Protein AF-A0A2V5PCA0-F1 (afdb_monomer)

Mean predicted aligned error: 14.15 Å

Foldseek 3Di:
DDDVLDDDDDDDDDPPDDQVVVLVVVVVVLVVCPVVDDPPRDRDDRDRDDPVPDDPDDDDFDDPDDLQVSLVCCVPPVQVVLVPDPPPPDDDDPPHDHDDDDQDDDPVVCVVQVHDPVLQVVLVVVLQDWDFPDWDDDPPDIDGDTDPSDPPDSVSQQQRFSDAGPNRTDGSD

Sequence (173 aa):
MTTEGVSQITVQFLLERNRDIAAQDVRDKVNTILARLPPGTDPPIIDKFDLDAIPVISISVSAPRDLKEITYVTDKFIKQNLETVQDVGSISMLGARTRAVQVSVDIGKLRAYNLTIDDVRKALGRQNLEVPGGRLNQRPRELVVRTLGRMQTVKSFNDLIVANFAGQPVYLK

Solvent-accessible surface area (backbone atoms only — not comparable to full-atom values): 11536 Å² total; per-residue (Å²): 97,76,51,96,98,45,82,53,85,88,87,88,77,64,86,89,55,58,66,68,61,54,52,47,56,49,51,55,56,51,61,75,46,55,86,75,50,65,90,91,62,75,84,82,83,90,76,82,89,54,88,81,70,60,80,89,74,88,84,86,88,85,69,105,62,58,61,49,57,54,30,49,49,41,53,68,59,49,48,52,54,52,62,70,40,87,92,53,85,81,86,87,83,82,92,66,41,78,92,77,87,85,85,84,81,61,67,69,59,30,55,77,62,77,47,54,74,65,46,46,53,50,30,55,55,62,54,60,44,71,54,81,63,52,74,48,82,46,93,98,46,80,44,78,43,67,54,88,23,73,74,86,47,75,69,54,51,39,72,35,62,46,47,72,50,97,89,41,78,38,52,62,105

Structure (mmCIF, N/CA/C/O backbone):
data_AF-A0A2V5PCA0-F1
#
_entry.id   AF-A0A2V5PCA0-F1
#
loop_
_atom_site.group_PDB
_atom_site.id
_atom_site.type_symbol
_atom_site.label_atom_id
_atom_site.label_alt_id
_atom_site.label_comp_id
_atom_site.label_asym_id
_atom_site.label_entity_id
_atom_site.label_seq_id
_atom_site.pdbx_PDB_ins_code
_atom_site.Cartn_x
_atom_site.Cartn_y
_atom_site.Cartn_z
_atom_sit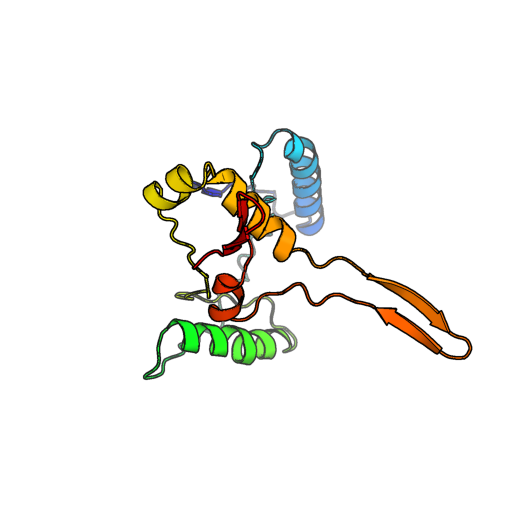e.occupancy
_atom_site.B_iso_or_equiv
_atom_site.auth_seq_id
_atom_site.auth_comp_id
_atom_site.auth_asym_id
_atom_site.auth_atom_id
_atom_site.pdbx_PDB_model_num
ATOM 1 N N . MET A 1 1 ? -8.818 5.271 -19.630 1.00 46.88 1 MET A N 1
ATOM 2 C CA . MET A 1 1 ? -10.040 4.581 -19.155 1.00 46.88 1 MET A CA 1
ATOM 3 C C . MET A 1 1 ? -10.260 5.038 -17.727 1.00 46.88 1 MET A C 1
ATOM 5 O O . MET A 1 1 ? -9.295 5.049 -16.973 1.00 46.88 1 MET A O 1
ATOM 9 N N . THR A 1 2 ? -11.461 5.492 -17.384 1.00 49.09 2 THR A N 1
ATOM 10 C CA . THR A 1 2 ? -11.765 5.917 -16.013 1.00 49.09 2 THR A CA 1
ATOM 11 C C . THR A 1 2 ? -12.745 4.915 -15.441 1.00 49.09 2 THR A C 1
ATOM 13 O O . THR A 1 2 ? -13.831 4.735 -15.987 1.00 49.09 2 THR A O 1
ATOM 16 N N . THR A 1 3 ? -12.331 4.249 -14.375 1.00 58.75 3 THR A N 1
ATOM 17 C CA . THR A 1 3 ? -13.173 3.359 -13.573 1.00 58.75 3 THR A CA 1
ATOM 18 C C . THR A 1 3 ? -13.329 4.027 -12.207 1.00 58.75 3 THR A C 1
ATOM 20 O O . THR A 1 3 ? -12.508 4.863 -11.837 1.00 58.75 3 THR A O 1
ATOM 23 N N . GLU A 1 4 ? -14.392 3.743 -11.462 1.00 60.91 4 GLU A N 1
ATOM 24 C CA . GLU A 1 4 ? -14.635 4.379 -10.161 1.00 60.91 4 GLU A CA 1
ATOM 25 C C . GLU A 1 4 ? -13.386 4.303 -9.251 1.00 60.91 4 GLU A C 1
ATOM 27 O O . GLU A 1 4 ? -12.842 3.226 -9.015 1.00 60.91 4 GLU A O 1
ATOM 32 N N . GLY A 1 5 ? -12.872 5.462 -8.818 1.00 68.81 5 GLY A N 1
ATOM 33 C CA . GLY A 1 5 ? -11.655 5.573 -7.998 1.00 68.81 5 GLY A CA 1
ATOM 34 C C . GLY A 1 5 ? -10.308 5.458 -8.733 1.00 68.81 5 GLY A C 1
ATOM 35 O O . GLY A 1 5 ? -9.275 5.650 -8.098 1.00 68.81 5 GLY A O 1
ATOM 36 N N . VAL A 1 6 ? -10.281 5.193 -10.048 1.00 76.06 6 VAL A N 1
ATOM 37 C CA . VAL A 1 6 ? -9.042 5.025 -10.834 1.00 76.06 6 VAL A CA 1
ATOM 38 C C . VAL A 1 6 ? -9.112 5.783 -12.165 1.00 76.06 6 VAL A C 1
ATOM 40 O O . VAL A 1 6 ? -9.985 5.543 -12.999 1.00 76.06 6 VAL A O 1
ATOM 43 N N . SER A 1 7 ? -8.140 6.667 -12.405 1.00 82.00 7 SER A N 1
ATOM 44 C CA . SER A 1 7 ? -7.973 7.377 -13.679 1.00 82.00 7 SER A CA 1
ATOM 45 C C . SER A 1 7 ? -6.676 6.957 -14.362 1.00 82.00 7 SER A C 1
ATOM 47 O O . SER A 1 7 ? -5.604 7.048 -13.767 1.00 82.00 7 SER A O 1
ATOM 49 N N . GLN A 1 8 ? -6.770 6.515 -15.618 1.00 83.00 8 GLN A N 1
ATOM 50 C CA . GLN A 1 8 ? -5.614 6.166 -16.442 1.00 83.00 8 GLN A CA 1
ATOM 51 C C . GLN A 1 8 ? -5.509 7.105 -17.646 1.00 83.00 8 GLN A C 1
ATOM 53 O O . GLN A 1 8 ? -6.433 7.176 -18.466 1.00 83.00 8 GLN A O 1
ATOM 58 N N . ILE A 1 9 ? -4.360 7.777 -17.762 1.00 86.31 9 ILE A N 1
ATOM 59 C CA . ILE A 1 9 ? -4.020 8.709 -18.842 1.00 86.31 9 ILE A CA 1
ATOM 60 C C . ILE A 1 9 ? -2.821 8.149 -19.608 1.00 86.31 9 ILE A C 1
ATOM 62 O O . ILE A 1 9 ? -1.806 7.804 -19.009 1.00 86.31 9 ILE A O 1
ATOM 66 N N . THR A 1 10 ? -2.928 8.088 -20.934 1.00 86.38 10 THR A N 1
ATOM 67 C CA . THR A 1 10 ? -1.841 7.662 -21.823 1.00 86.38 10 THR A CA 1
ATOM 68 C C . THR A 1 10 ? -1.344 8.865 -22.611 1.00 86.38 10 THR A C 1
ATOM 70 O O . THR A 1 10 ? -2.135 9.538 -23.270 1.00 86.38 10 THR A O 1
ATOM 73 N N . VAL A 1 11 ? -0.038 9.129 -22.556 1.00 86.56 11 VAL A N 1
ATOM 74 C CA . VAL A 1 11 ? 0.615 10.207 -23.311 1.00 86.56 11 VAL A CA 1
ATOM 75 C C . VAL A 1 11 ? 1.493 9.577 -24.383 1.00 86.56 11 VAL A C 1
ATOM 77 O O . VAL A 1 11 ? 2.338 8.739 -24.077 1.00 86.56 11 VAL A O 1
ATOM 80 N N . GLN A 1 12 ? 1.278 9.963 -25.638 1.00 85.38 12 GLN A N 1
ATOM 81 C CA . GLN A 1 12 ? 2.042 9.461 -26.777 1.00 85.38 12 GLN A CA 1
ATOM 82 C C . GLN A 1 12 ? 3.053 10.517 -27.229 1.00 85.38 12 GLN A C 1
ATOM 84 O O . GLN A 1 12 ? 2.717 11.693 -27.356 1.00 85.38 12 GLN A O 1
ATOM 89 N N . PHE A 1 13 ? 4.286 10.081 -27.474 1.00 85.38 13 PHE A N 1
ATOM 90 C CA . PHE A 1 13 ? 5.382 10.911 -27.970 1.00 85.38 13 PHE A CA 1
ATOM 91 C C . PHE A 1 13 ? 5.855 10.395 -29.332 1.00 85.38 13 PHE A C 1
ATOM 93 O O . PHE A 1 13 ? 5.634 9.234 -29.675 1.00 85.38 13 PHE A O 1
ATOM 100 N N . LEU A 1 14 ? 6.530 11.254 -30.098 1.00 85.94 14 LEU A N 1
ATOM 101 C CA . LEU A 1 14 ? 7.232 10.844 -31.316 1.00 85.94 14 LEU A CA 1
ATOM 102 C C . LEU A 1 14 ? 8.390 9.895 -30.966 1.00 85.94 14 LEU A C 1
ATOM 104 O O . LEU A 1 14 ? 9.047 10.083 -29.942 1.00 85.94 14 LEU A O 1
AT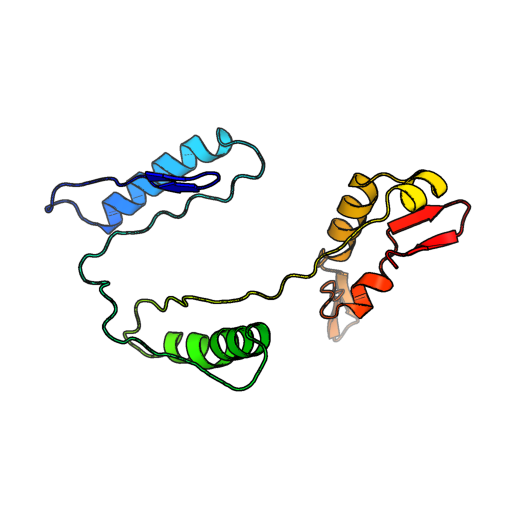OM 108 N N . LEU A 1 15 ? 8.667 8.918 -31.837 1.00 75.06 15 LEU A N 1
ATOM 109 C CA . LEU A 1 15 ? 9.696 7.882 -31.629 1.00 75.06 15 LEU A CA 1
ATOM 110 C C . LEU A 1 15 ? 11.103 8.441 -31.365 1.00 75.06 15 LEU A C 1
ATOM 112 O O . LEU A 1 15 ? 11.882 7.843 -30.633 1.00 75.06 15 LEU A O 1
ATOM 116 N N . GLU A 1 16 ? 11.422 9.592 -31.951 1.00 83.12 16 GLU A N 1
ATOM 117 C CA . GLU A 1 16 ? 12.726 10.260 -31.839 1.00 83.12 16 GLU A CA 1
ATOM 118 C C . GLU A 1 16 ? 12.954 10.890 -30.456 1.00 83.12 16 GLU A C 1
ATOM 120 O O . GLU A 1 16 ? 14.077 11.256 -30.099 1.00 83.12 16 GLU A O 1
ATOM 125 N N . ARG A 1 17 ? 11.891 11.047 -29.656 1.00 83.19 17 ARG A N 1
ATOM 126 C CA . ARG A 1 17 ? 11.989 11.624 -28.319 1.00 83.19 17 ARG A CA 1
ATOM 127 C C . ARG A 1 17 ? 12.578 10.593 -27.363 1.00 83.19 17 ARG A C 1
ATOM 129 O O . ARG A 1 17 ? 12.050 9.497 -27.194 1.00 83.19 17 ARG A O 1
ATOM 136 N N . ASN A 1 18 ? 13.632 10.987 -26.653 1.00 85.69 18 ASN A N 1
ATOM 137 C CA . ASN A 1 18 ? 14.182 10.173 -25.576 1.00 85.69 18 ASN A CA 1
ATOM 138 C C . ASN A 1 18 ? 13.108 9.903 -24.498 1.00 85.69 18 ASN A C 1
ATOM 140 O O . ASN A 1 18 ? 12.520 10.840 -23.945 1.00 85.69 18 ASN A O 1
ATOM 144 N N . ARG A 1 19 ? 12.876 8.617 -24.202 1.00 82.62 19 ARG A N 1
ATOM 145 C CA . ARG A 1 19 ? 11.850 8.150 -23.256 1.00 82.62 19 ARG A CA 1
ATOM 146 C C . ARG A 1 19 ? 12.061 8.670 -21.831 1.00 82.62 19 ARG A C 1
ATOM 148 O O . ARG A 1 19 ? 11.083 8.995 -21.163 1.00 82.62 19 ARG A O 1
ATOM 155 N N . ASP A 1 20 ? 13.305 8.774 -21.368 1.00 83.56 20 ASP A N 1
ATOM 156 C CA . ASP A 1 20 ? 13.615 9.235 -20.009 1.00 83.56 20 ASP A CA 1
ATOM 157 C C . ASP A 1 20 ? 13.340 10.729 -19.849 1.00 83.56 20 ASP A C 1
ATOM 159 O O . ASP A 1 20 ? 12.725 11.139 -18.864 1.00 83.56 20 ASP A O 1
ATOM 163 N N . ILE A 1 21 ? 13.705 11.529 -20.856 1.00 88.12 21 ILE A N 1
ATOM 164 C CA . ILE A 1 21 ? 13.394 12.965 -20.880 1.00 88.12 21 ILE A CA 1
ATOM 165 C C . ILE A 1 21 ? 11.875 13.172 -20.916 1.00 88.12 21 ILE A C 1
ATOM 167 O O . ILE A 1 21 ? 11.344 13.954 -20.134 1.00 88.12 21 ILE A O 1
ATOM 171 N N . ALA A 1 22 ? 11.155 12.433 -21.765 1.00 87.31 22 ALA A N 1
ATOM 172 C CA . ALA A 1 22 ? 9.697 12.524 -21.841 1.00 87.31 22 ALA A CA 1
ATOM 173 C C . ALA A 1 22 ? 9.013 12.163 -20.509 1.00 87.31 22 ALA A C 1
ATOM 175 O O . ALA A 1 22 ? 8.106 12.867 -20.065 1.00 87.31 22 ALA A O 1
ATOM 176 N N . ALA A 1 23 ? 9.466 11.100 -19.837 1.00 87.44 23 ALA A N 1
ATOM 177 C CA . ALA A 1 23 ? 8.940 10.711 -18.530 1.00 87.44 23 ALA A CA 1
ATOM 178 C C . ALA A 1 23 ? 9.227 11.765 -17.449 1.00 87.44 23 ALA A C 1
ATOM 180 O O . ALA A 1 23 ? 8.380 12.002 -16.584 1.00 87.44 23 ALA A O 1
ATOM 181 N N . GLN A 1 24 ? 10.400 12.404 -17.501 1.00 89.50 24 GLN A N 1
ATOM 182 C CA . GLN A 1 24 ? 10.755 13.489 -16.593 1.00 89.50 24 GLN A CA 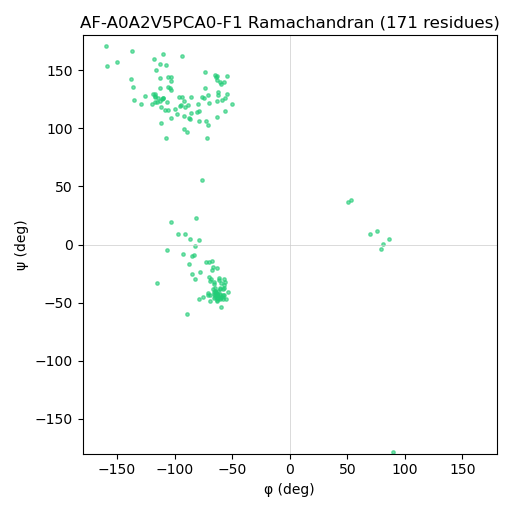1
ATOM 183 C C . GLN A 1 24 ? 9.868 14.720 -16.813 1.00 89.50 24 GLN A C 1
ATOM 185 O O . GLN A 1 24 ? 9.293 15.215 -15.848 1.00 89.50 24 GLN A O 1
ATOM 190 N N . ASP A 1 25 ? 9.658 15.137 -18.064 1.00 90.56 25 ASP A N 1
ATOM 191 C CA . ASP A 1 25 ? 8.777 16.263 -18.402 1.00 90.56 25 ASP A CA 1
ATOM 192 C C . ASP A 1 25 ? 7.342 16.031 -17.889 1.00 90.56 25 ASP A C 1
ATOM 194 O O . ASP A 1 25 ? 6.712 16.928 -17.318 1.00 90.56 25 ASP A O 1
ATOM 198 N N . VAL A 1 26 ? 6.821 14.808 -18.059 1.00 90.88 26 VAL A N 1
ATOM 199 C CA . VAL A 1 26 ? 5.495 14.422 -17.547 1.00 90.88 26 VAL A CA 1
ATOM 200 C C . VAL A 1 26 ? 5.468 14.484 -16.024 1.00 90.88 26 VAL A C 1
ATOM 202 O O . VAL A 1 26 ? 4.545 15.075 -15.463 1.00 90.88 26 VAL A O 1
ATOM 205 N N . ARG A 1 27 ? 6.474 13.920 -15.345 1.00 90.12 27 ARG A N 1
ATOM 206 C CA . ARG A 1 27 ? 6.581 13.952 -13.880 1.00 90.12 27 ARG A CA 1
ATOM 207 C C . ARG A 1 27 ? 6.602 15.384 -13.357 1.00 90.12 27 ARG A C 1
ATOM 209 O O . ARG A 1 27 ? 5.863 15.699 -12.427 1.00 90.12 27 ARG A O 1
ATOM 216 N N . ASP A 1 28 ? 7.378 16.256 -13.988 1.00 92.00 28 ASP A N 1
ATOM 217 C CA . ASP A 1 28 ? 7.483 17.658 -13.598 1.00 92.00 28 ASP A CA 1
ATOM 218 C C . ASP A 1 28 ? 6.141 18.376 -13.761 1.00 92.00 28 ASP A C 1
ATOM 220 O O . ASP A 1 28 ? 5.696 19.072 -12.848 1.00 92.00 28 ASP A O 1
ATOM 224 N N . LYS A 1 29 ? 5.422 18.150 -14.869 1.00 91.00 29 LYS A N 1
ATOM 225 C CA . LYS A 1 29 ? 4.081 18.726 -15.063 1.00 91.00 29 LYS A CA 1
ATOM 226 C C . LYS A 1 29 ? 3.058 18.188 -14.071 1.00 91.00 29 LYS A C 1
ATOM 228 O O . LYS A 1 29 ? 2.299 18.979 -13.510 1.00 91.00 29 LYS A O 1
ATOM 233 N N . VAL A 1 30 ? 3.059 16.886 -13.806 1.00 90.56 30 VAL A N 1
ATOM 234 C CA . VAL A 1 30 ? 2.177 16.269 -12.808 1.00 90.56 30 VAL A CA 1
ATOM 235 C C . VAL A 1 30 ? 2.444 16.848 -11.417 1.00 90.56 30 VAL A C 1
ATOM 237 O O . VAL A 1 30 ? 1.501 17.242 -10.732 1.00 90.56 30 VAL A O 1
ATOM 240 N N . ASN A 1 31 ? 3.712 17.029 -11.039 1.00 89.81 31 ASN A N 1
ATOM 241 C CA . ASN A 1 31 ? 4.098 17.633 -9.763 1.00 89.81 31 ASN A CA 1
ATOM 242 C C . ASN A 1 31 ? 3.519 19.045 -9.567 1.00 89.81 31 ASN A C 1
ATOM 244 O O . ASN A 1 31 ? 3.115 19.386 -8.456 1.00 89.81 31 ASN A O 1
ATOM 248 N N . THR A 1 32 ? 3.391 19.848 -10.633 1.00 91.25 32 THR A N 1
ATOM 249 C CA . THR A 1 32 ? 2.794 21.199 -10.533 1.00 91.25 32 THR A CA 1
ATOM 250 C C . THR A 1 32 ? 1.300 21.200 -10.210 1.00 91.25 32 THR A C 1
ATOM 252 O O . THR A 1 32 ? 0.780 22.200 -9.711 1.00 91.25 32 THR A O 1
ATOM 255 N N . ILE A 1 33 ? 0.597 20.098 -10.487 1.00 89.56 33 ILE A N 1
ATOM 256 C CA . ILE A 1 33 ? -0.850 19.984 -10.279 1.00 89.56 33 ILE A CA 1
ATOM 257 C C . ILE A 1 33 ? -1.221 19.101 -9.086 1.00 89.56 33 ILE A C 1
ATOM 259 O O . ILE A 1 33 ? -2.398 19.068 -8.739 1.00 89.56 33 ILE A O 1
ATOM 263 N N . LEU A 1 34 ? -0.258 18.448 -8.419 1.00 85.25 34 LEU A N 1
ATOM 264 C CA . LEU A 1 34 ? -0.523 17.601 -7.245 1.00 85.25 34 LEU A CA 1
ATOM 265 C C . LEU A 1 34 ? -1.316 18.338 -6.162 1.00 85.25 34 LEU A C 1
ATOM 267 O O . LEU A 1 34 ? -2.264 17.791 -5.613 1.00 85.25 34 LEU A O 1
ATOM 271 N N . ALA A 1 35 ? -0.987 19.607 -5.907 1.00 85.50 35 ALA A N 1
ATOM 272 C CA . ALA A 1 35 ? -1.682 20.435 -4.919 1.00 85.50 35 ALA A CA 1
ATOM 273 C C . ALA A 1 35 ? -3.136 20.781 -5.301 1.00 85.50 35 ALA A C 1
ATOM 275 O O . ALA A 1 35 ? -3.889 21.269 -4.464 1.00 85.50 35 ALA A O 1
ATOM 276 N N . ARG A 1 36 ? -3.530 20.565 -6.563 1.00 89.31 36 ARG A N 1
ATOM 277 C CA . ARG A 1 36 ? -4.904 20.762 -7.050 1.00 89.31 36 ARG A CA 1
ATOM 278 C C . ARG A 1 36 ? -5.736 19.482 -6.974 1.00 89.31 36 ARG A C 1
ATOM 280 O O . ARG A 1 36 ? -6.932 19.536 -7.251 1.00 89.31 36 ARG A O 1
ATOM 287 N N . LEU A 1 37 ? -5.119 18.344 -6.649 1.00 86.50 37 LEU A N 1
ATOM 288 C CA . LEU A 1 37 ? -5.836 17.088 -6.478 1.00 86.50 37 LEU A CA 1
ATOM 289 C C . LEU A 1 37 ? -6.631 17.103 -5.163 1.00 86.50 37 LEU A C 1
ATOM 291 O O . LEU A 1 37 ? -6.197 17.727 -4.190 1.00 86.50 37 LEU A O 1
ATOM 295 N N . PRO A 1 38 ? -7.787 16.418 -5.105 1.00 85.50 38 PRO A N 1
ATOM 296 C CA . PRO A 1 38 ? -8.544 16.276 -3.870 1.00 85.50 38 PRO A CA 1
ATOM 297 C C . PRO A 1 38 ? -7.689 15.692 -2.732 1.00 85.50 38 PRO A C 1
ATOM 299 O O . PRO A 1 38 ? -6.848 14.818 -2.977 1.00 85.50 38 PRO A O 1
ATOM 302 N N . PRO A 1 39 ? -7.909 16.122 -1.478 1.00 80.06 39 PRO A N 1
ATOM 303 C CA . PRO A 1 39 ? -7.201 15.562 -0.334 1.00 80.06 39 PRO A CA 1
ATOM 304 C C . PRO A 1 39 ? -7.479 14.059 -0.211 1.00 80.06 39 PRO A C 1
ATOM 306 O O . PRO A 1 39 ? -8.614 13.614 -0.369 1.00 80.06 39 PRO A O 1
ATOM 309 N N . GLY A 1 40 ? -6.436 13.281 0.087 1.00 78.06 40 GLY A N 1
ATOM 310 C CA . GLY A 1 40 ? -6.519 11.818 0.158 1.00 78.06 40 GLY A CA 1
ATOM 311 C C . GLY A 1 40 ? -6.318 11.098 -1.180 1.00 78.06 40 GLY A C 1
ATOM 312 O O . GLY A 1 40 ? -6.450 9.881 -1.216 1.00 78.06 40 GLY A O 1
ATOM 313 N N . THR A 1 41 ? -5.986 11.818 -2.257 1.00 82.31 41 THR A N 1
ATOM 314 C CA . THR A 1 41 ? -5.549 11.202 -3.519 1.00 82.31 41 THR A CA 1
ATOM 315 C C . THR A 1 41 ? -4.121 10.683 -3.369 1.00 82.31 41 THR A C 1
ATOM 317 O O . THR A 1 41 ? -3.224 11.446 -3.000 1.00 82.31 41 THR A O 1
ATOM 320 N N . ASP A 1 42 ? -3.900 9.405 -3.674 1.00 79.44 42 ASP A N 1
ATOM 321 C CA . ASP A 1 42 ? -2.550 8.850 -3.742 1.00 79.44 42 ASP A CA 1
ATOM 322 C C . ASP A 1 42 ? -1.752 9.521 -4.872 1.00 79.44 42 ASP A C 1
ATOM 324 O O . ASP A 1 42 ? -2.322 9.841 -5.923 1.00 79.44 42 ASP A O 1
ATOM 328 N N . PRO A 1 43 ? -0.435 9.744 -4.700 1.00 82.19 43 PRO A N 1
ATOM 329 C CA . PRO A 1 43 ? 0.389 10.295 -5.762 1.00 82.19 43 PRO A CA 1
ATOM 330 C C . PRO A 1 43 ? 0.254 9.456 -7.044 1.00 82.19 43 PRO A C 1
ATOM 332 O O . PRO A 1 43 ? 0.410 8.233 -6.991 1.00 82.19 43 PRO A O 1
ATOM 335 N N . PRO A 1 44 ? -0.024 10.083 -8.199 1.00 84.75 44 PRO A N 1
ATOM 336 C CA . PRO A 1 44 ? -0.121 9.371 -9.461 1.00 84.75 44 PRO A CA 1
ATOM 337 C C . PRO A 1 44 ? 1.210 8.695 -9.792 1.00 84.75 44 PRO A C 1
ATOM 339 O O . PRO A 1 44 ? 2.286 9.271 -9.617 1.00 84.75 44 PRO A O 1
ATOM 342 N N . ILE A 1 45 ? 1.127 7.475 -10.313 1.00 84.38 45 ILE A N 1
ATOM 343 C CA . ILE A 1 45 ? 2.290 6.712 -10.761 1.00 84.38 45 ILE A CA 1
ATOM 344 C C . ILE A 1 45 ? 2.516 7.029 -12.239 1.00 84.38 45 ILE A C 1
ATOM 346 O O . ILE A 1 45 ? 1.650 6.776 -13.076 1.00 84.38 45 ILE A O 1
ATOM 350 N N . ILE A 1 46 ? 3.677 7.607 -12.553 1.00 85.88 46 ILE A N 1
ATOM 351 C CA . ILE A 1 46 ? 4.120 7.822 -13.932 1.00 85.88 46 ILE A CA 1
ATOM 352 C C . ILE A 1 46 ? 4.952 6.612 -14.331 1.00 85.88 46 ILE A C 1
ATOM 354 O O . ILE A 1 46 ? 6.065 6.443 -13.828 1.00 85.88 46 ILE A O 1
ATOM 358 N N . ASP A 1 47 ? 4.412 5.810 -15.242 1.00 82.06 47 ASP A N 1
ATOM 359 C CA . ASP A 1 47 ? 5.088 4.637 -15.778 1.00 82.06 47 ASP A CA 1
ATOM 360 C C . ASP A 1 47 ? 5.429 4.821 -17.261 1.00 82.06 47 ASP A C 1
ATOM 362 O O . ASP A 1 47 ? 4.686 5.451 -18.022 1.00 82.06 47 ASP A O 1
ATOM 366 N N . LYS A 1 48 ? 6.584 4.291 -17.664 1.00 80.50 48 LYS A N 1
ATOM 367 C CA . LYS A 1 48 ? 7.026 4.301 -19.058 1.00 80.50 48 LYS A CA 1
ATOM 368 C C . LYS A 1 48 ? 6.431 3.067 -19.715 1.00 80.50 48 LYS A C 1
ATOM 370 O O . LYS A 1 48 ? 6.878 1.961 -19.445 1.00 80.50 48 LYS A O 1
ATOM 375 N N . PHE A 1 49 ? 5.436 3.259 -20.578 1.00 68.44 49 PHE A N 1
ATOM 376 C CA . PHE A 1 49 ? 4.869 2.141 -21.323 1.00 68.44 49 PHE A CA 1
ATOM 377 C C . PHE A 1 49 ? 5.949 1.542 -22.230 1.00 68.44 49 PHE A C 1
ATOM 379 O O . PHE A 1 49 ? 6.398 2.186 -23.181 1.00 68.44 49 PHE A O 1
ATOM 386 N N . ASP A 1 50 ? 6.395 0.339 -21.886 1.00 66.81 50 ASP A N 1
ATOM 387 C CA . ASP A 1 50 ? 7.411 -0.391 -22.625 1.00 66.81 50 ASP A CA 1
ATOM 388 C C . ASP A 1 50 ? 6.751 -1.568 -23.338 1.00 66.81 50 ASP A C 1
ATOM 390 O O . ASP A 1 50 ? 6.204 -2.469 -22.703 1.00 66.81 50 ASP A O 1
ATOM 394 N N . LEU A 1 51 ? 6.770 -1.543 -24.670 1.00 56.75 51 LEU A N 1
ATOM 395 C CA . LEU A 1 51 ? 6.245 -2.642 -25.483 1.00 56.75 51 LEU A CA 1
ATOM 396 C C . LEU A 1 51 ? 7.086 -3.916 -25.308 1.00 56.75 51 LEU A C 1
ATOM 398 O O . LEU A 1 51 ? 6.574 -5.007 -25.547 1.00 56.75 51 LEU A O 1
ATOM 402 N N . ASP A 1 52 ? 8.324 -3.781 -24.823 1.00 61.19 52 ASP A N 1
ATOM 403 C CA . ASP A 1 52 ? 9.218 -4.896 -24.510 1.00 61.19 52 ASP A CA 1
ATOM 404 C C . ASP A 1 52 ? 8.947 -5.501 -23.116 1.00 61.19 52 ASP A C 1
ATOM 406 O O . ASP A 1 52 ? 9.460 -6.571 -22.796 1.00 61.19 52 ASP A O 1
ATOM 410 N N . ALA A 1 53 ? 8.098 -4.878 -22.282 1.00 64.62 53 ALA A N 1
ATOM 411 C CA . ALA A 1 53 ? 7.743 -5.378 -20.946 1.00 64.62 53 ALA A CA 1
ATOM 412 C C . ALA A 1 53 ? 6.657 -6.473 -20.960 1.00 64.62 53 ALA A C 1
ATOM 414 O O . ALA A 1 53 ? 5.966 -6.696 -19.961 1.00 64.62 53 ALA A O 1
ATOM 415 N N . ILE A 1 54 ? 6.490 -7.174 -22.085 1.00 69.62 54 ILE A N 1
ATOM 416 C CA . ILE A 1 54 ? 5.617 -8.347 -22.158 1.00 69.62 54 ILE A CA 1
ATOM 417 C C . ILE A 1 54 ? 6.176 -9.414 -21.203 1.00 69.62 54 ILE A C 1
ATOM 419 O O . ILE A 1 54 ? 7.364 -9.734 -21.284 1.00 69.62 54 ILE A O 1
ATOM 423 N N . PRO A 1 55 ? 5.355 -9.989 -20.301 1.00 72.12 55 PRO A N 1
ATOM 424 C CA . PRO A 1 55 ? 5.823 -11.012 -19.377 1.00 72.12 55 PRO A CA 1
ATOM 425 C C . PRO A 1 55 ? 6.451 -12.189 -20.129 1.00 72.12 55 PRO A C 1
ATOM 427 O O . PRO A 1 55 ? 5.767 -12.916 -20.848 1.00 72.12 55 PRO A O 1
ATOM 430 N N . VAL A 1 56 ? 7.754 -12.394 -19.938 1.00 81.50 56 VAL A N 1
ATOM 431 C CA . VAL A 1 56 ? 8.495 -13.507 -20.556 1.00 81.50 56 VAL A CA 1
ATOM 432 C C . VAL A 1 56 ? 8.257 -14.837 -19.838 1.00 81.50 56 VAL A C 1
ATOM 434 O O . VAL A 1 56 ? 8.408 -15.902 -20.430 1.00 81.50 56 VAL A O 1
ATOM 437 N N . ILE A 1 57 ? 7.869 -14.787 -18.560 1.00 85.81 57 ILE A N 1
ATOM 438 C CA . ILE A 1 57 ? 7.606 -15.955 -17.716 1.00 85.81 57 ILE A CA 1
ATOM 439 C C . ILE A 1 57 ? 6.321 -15.710 -16.923 1.00 85.81 57 ILE A C 1
ATOM 441 O O . ILE A 1 57 ? 6.126 -14.644 -16.344 1.00 85.81 57 ILE A O 1
ATOM 445 N N . SER A 1 58 ? 5.460 -16.727 -16.864 1.00 89.38 58 SER A N 1
ATOM 446 C CA . SER A 1 58 ? 4.288 -16.766 -15.985 1.00 89.38 58 SER A CA 1
ATOM 447 C C . SER A 1 58 ? 4.434 -17.908 -14.986 1.00 89.38 58 SER A C 1
ATOM 449 O O . SER A 1 58 ? 4.662 -19.051 -15.377 1.00 89.38 58 SER A O 1
ATOM 451 N N . ILE A 1 59 ? 4.294 -17.603 -13.696 1.00 88.69 59 ILE A N 1
ATOM 452 C CA . ILE A 1 59 ? 4.414 -18.577 -12.605 1.00 88.69 59 ILE A CA 1
ATOM 453 C C . ILE A 1 59 ? 3.071 -18.654 -11.886 1.00 88.69 59 ILE A C 1
ATOM 455 O O . ILE A 1 59 ? 2.534 -17.632 -11.461 1.00 88.69 59 ILE A O 1
ATOM 459 N N . SER A 1 60 ? 2.541 -19.868 -11.727 1.00 91.56 60 SER A N 1
ATOM 460 C CA . SER A 1 60 ? 1.359 -20.118 -10.901 1.00 91.56 60 SER A CA 1
ATOM 461 C C . SER A 1 60 ? 1.774 -20.738 -9.573 1.00 91.56 60 SER A C 1
ATOM 463 O O . SER A 1 60 ? 2.576 -21.672 -9.543 1.00 91.56 60 SER A O 1
ATOM 465 N N . VAL A 1 61 ? 1.237 -20.212 -8.472 1.00 89.69 61 VAL A N 1
ATOM 466 C CA . VAL A 1 61 ? 1.522 -20.687 -7.114 1.00 89.69 61 VAL A CA 1
ATOM 467 C C . VAL A 1 61 ? 0.222 -21.157 -6.476 1.00 89.69 61 VAL A C 1
ATOM 469 O O . VAL A 1 61 ? -0.725 -20.387 -6.327 1.00 89.69 61 VAL A O 1
ATOM 472 N N . SER A 1 62 ? 0.184 -22.426 -6.073 1.00 90.44 62 SER A N 1
ATOM 473 C CA . SER A 1 62 ? -0.983 -23.051 -5.447 1.00 90.44 62 SER A CA 1
ATOM 474 C C . SER A 1 62 ? -0.571 -23.928 -4.270 1.00 90.44 62 SER A C 1
ATOM 476 O O . SER A 1 62 ? 0.429 -24.640 -4.349 1.00 90.44 62 SER A O 1
ATOM 478 N N . ALA A 1 63 ? -1.367 -23.926 -3.203 1.00 90.69 63 ALA A N 1
ATOM 479 C CA . ALA A 1 63 ? -1.198 -24.807 -2.052 1.00 90.69 63 ALA A CA 1
ATOM 480 C C . ALA A 1 63 ? -2.567 -25.107 -1.413 1.00 90.69 63 ALA A C 1
ATOM 482 O O . ALA A 1 63 ? -3.481 -24.293 -1.553 1.00 90.69 63 ALA A O 1
ATOM 483 N N . PRO A 1 64 ? -2.727 -26.214 -0.664 1.00 92.38 64 PRO A N 1
ATOM 484 C CA . PRO A 1 64 ? -3.926 -26.480 0.135 1.00 92.38 64 PRO A CA 1
ATOM 485 C C . PRO A 1 64 ? -3.933 -25.619 1.417 1.00 92.38 64 PRO A C 1
ATOM 487 O O . PRO A 1 64 ? -3.949 -26.134 2.532 1.00 92.38 64 PRO A O 1
ATOM 490 N N . ARG A 1 65 ? -3.833 -24.295 1.263 1.00 88.75 65 ARG A N 1
ATOM 491 C CA . ARG A 1 65 ? -3.755 -23.284 2.333 1.00 88.75 65 ARG A CA 1
ATOM 492 C C . ARG A 1 65 ? -4.650 -22.093 1.991 1.00 88.75 65 ARG A C 1
ATOM 494 O O . ARG A 1 65 ? -5.096 -21.954 0.854 1.00 88.75 65 ARG A O 1
ATOM 501 N N . ASP A 1 66 ? -4.909 -21.223 2.967 1.00 87.81 66 ASP A N 1
ATOM 502 C CA . ASP A 1 66 ? -5.673 -19.995 2.720 1.00 87.81 66 ASP A CA 1
ATOM 503 C C . ASP A 1 66 ? -4.926 -19.075 1.740 1.00 87.81 66 ASP A C 1
ATOM 505 O O . ASP A 1 66 ? -3.703 -18.917 1.811 1.00 87.81 66 ASP A O 1
ATOM 509 N N . LEU A 1 67 ? -5.668 -18.414 0.848 1.00 86.00 67 LEU A N 1
ATOM 510 C CA . LEU A 1 67 ? -5.102 -17.527 -0.171 1.00 86.00 67 LEU A CA 1
ATOM 511 C C . LEU A 1 67 ? -4.243 -16.400 0.430 1.00 86.00 67 LEU A C 1
ATOM 513 O O . LEU A 1 67 ? -3.282 -15.965 -0.204 1.00 86.00 67 LEU A O 1
ATOM 517 N N . LYS A 1 68 ? -4.538 -15.938 1.655 1.00 84.44 68 LYS A N 1
ATOM 518 C CA . LYS A 1 68 ? -3.713 -14.938 2.357 1.00 84.44 68 LYS A CA 1
ATOM 519 C C . LYS A 1 68 ? -2.325 -15.479 2.680 1.00 84.44 68 LYS A C 1
ATOM 521 O O . LYS A 1 68 ? -1.346 -14.748 2.573 1.00 84.44 68 LYS A O 1
ATOM 526 N N . GLU A 1 69 ? -2.241 -16.742 3.084 1.00 85.31 69 GLU A N 1
ATOM 527 C CA . GLU A 1 69 ? -0.974 -17.393 3.407 1.00 85.31 69 GLU A CA 1
ATOM 528 C C . GLU A 1 69 ? -0.156 -17.633 2.137 1.00 85.31 69 GLU A C 1
ATOM 530 O O . GLU A 1 69 ? 1.024 -17.292 2.098 1.00 85.31 69 GLU A O 1
ATOM 535 N N . ILE A 1 70 ? -0.805 -18.106 1.067 1.00 90.31 70 ILE A N 1
ATOM 536 C CA . ILE A 1 70 ? -0.179 -18.254 -0.254 1.00 90.31 70 ILE A CA 1
ATOM 537 C C . ILE A 1 70 ? 0.348 -16.902 -0.744 1.00 90.31 70 ILE A C 1
ATOM 539 O O . ILE A 1 70 ? 1.501 -16.809 -1.157 1.00 90.31 70 ILE A O 1
ATOM 543 N N . THR A 1 71 ? -0.455 -15.840 -0.636 1.00 89.00 71 THR A N 1
ATOM 544 C CA . THR A 1 71 ? -0.049 -14.478 -1.018 1.00 89.00 71 THR A CA 1
ATOM 545 C C . THR A 1 71 ? 1.149 -14.010 -0.200 1.00 89.00 71 THR A C 1
ATOM 547 O O . THR A 1 71 ? 2.106 -13.495 -0.766 1.00 89.00 71 THR A O 1
ATOM 550 N N . TYR A 1 72 ? 1.129 -14.209 1.123 1.00 87.56 72 TYR A N 1
ATOM 551 C CA . TYR A 1 72 ? 2.234 -13.814 1.996 1.00 87.56 72 TYR A CA 1
ATOM 552 C C . TYR A 1 72 ? 3.535 -14.530 1.627 1.00 87.56 72 TYR A C 1
ATOM 554 O O . TYR A 1 72 ? 4.574 -13.886 1.497 1.00 87.56 72 TYR A O 1
ATOM 562 N N . VAL A 1 73 ? 3.475 -15.849 1.426 1.00 89.62 73 VAL A N 1
ATOM 563 C CA . VAL A 1 73 ? 4.653 -16.637 1.052 1.00 89.62 73 VAL A CA 1
ATOM 564 C C . VAL A 1 73 ? 5.163 -16.230 -0.329 1.00 89.62 73 VAL A C 1
ATOM 566 O O . VAL A 1 73 ? 6.364 -16.033 -0.514 1.00 89.62 73 VAL A O 1
ATOM 569 N N . THR A 1 74 ? 4.252 -16.041 -1.282 1.00 91.69 74 THR A N 1
ATOM 570 C CA . THR A 1 74 ? 4.599 -15.626 -2.644 1.00 91.69 74 THR A CA 1
ATOM 571 C C . THR A 1 74 ? 5.235 -14.238 -2.648 1.00 91.69 74 THR A C 1
ATOM 573 O O . THR A 1 74 ? 6.243 -14.042 -3.314 1.00 91.69 74 THR A O 1
ATOM 576 N N . ASP A 1 75 ? 4.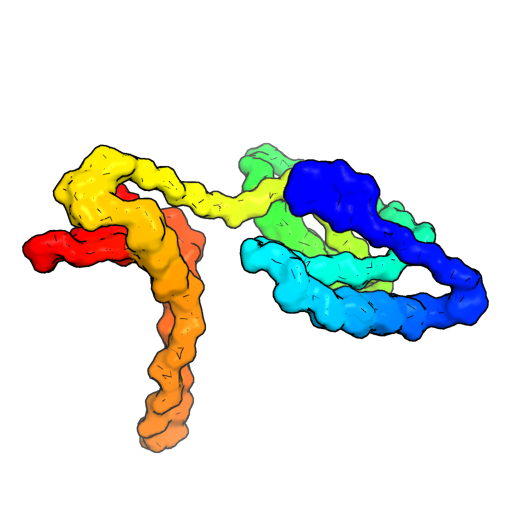714 -13.287 -1.871 1.00 89.12 75 ASP A N 1
ATOM 577 C CA . ASP A 1 75 ? 5.255 -11.926 -1.796 1.00 89.12 75 ASP A CA 1
ATOM 578 C C . ASP A 1 75 ? 6.624 -11.899 -1.107 1.00 89.12 75 ASP A C 1
ATOM 580 O O . ASP A 1 75 ? 7.572 -11.325 -1.635 1.00 89.12 75 ASP A O 1
ATOM 584 N N . LYS A 1 76 ? 6.755 -12.546 0.059 1.00 88.50 76 LYS A N 1
ATOM 585 C CA . LYS A 1 76 ? 7.961 -12.441 0.894 1.00 88.50 76 LYS A CA 1
ATOM 586 C C . LYS A 1 76 ? 9.110 -13.342 0.488 1.00 88.50 76 LYS A C 1
ATOM 588 O O . LYS A 1 76 ? 10.250 -12.973 0.730 1.00 88.50 76 LYS A O 1
ATOM 593 N N . PHE A 1 77 ? 8.836 -14.501 -0.098 1.00 90.31 77 PHE A N 1
ATOM 594 C CA . PHE A 1 77 ? 9.891 -15.471 -0.394 1.00 90.31 77 PHE A CA 1
ATOM 595 C C . PHE A 1 77 ? 10.082 -15.710 -1.885 1.00 90.31 77 PHE A C 1
ATOM 597 O O . PHE A 1 77 ? 11.204 -15.951 -2.308 1.00 90.31 77 PHE A O 1
ATOM 604 N N . ILE A 1 78 ? 9.027 -15.654 -2.699 1.00 90.69 78 ILE A N 1
ATOM 605 C CA . ILE A 1 78 ? 9.159 -15.925 -4.138 1.00 90.69 78 ILE A CA 1
ATOM 606 C C . ILE A 1 78 ? 9.487 -14.632 -4.880 1.00 90.69 78 ILE A C 1
ATOM 608 O O . ILE A 1 78 ? 10.545 -14.522 -5.493 1.00 90.69 78 ILE A O 1
ATOM 612 N N . LYS A 1 79 ? 8.605 -13.633 -4.779 1.00 90.25 79 LYS A N 1
ATOM 613 C CA . LYS A 1 79 ? 8.732 -12.359 -5.485 1.00 90.25 79 LYS A CA 1
ATOM 614 C C . LYS A 1 79 ? 10.019 -11.632 -5.098 1.00 90.25 79 LYS A C 1
ATOM 616 O O . LYS A 1 79 ? 10.810 -11.345 -5.984 1.00 90.25 79 LYS A O 1
ATOM 621 N N . GLN A 1 80 ? 10.262 -11.414 -3.802 1.00 90.19 80 GLN A N 1
ATOM 622 C CA . GLN A 1 80 ? 11.470 -10.713 -3.342 1.00 90.19 80 GLN A CA 1
ATOM 623 C C . GLN A 1 80 ? 12.767 -11.388 -3.804 1.00 90.19 80 GLN A C 1
ATOM 625 O O . GLN A 1 80 ? 13.699 -10.695 -4.186 1.00 90.19 80 GLN A O 1
ATOM 630 N N . ASN A 1 81 ? 12.831 -12.723 -3.821 1.00 90.38 81 ASN A N 1
ATOM 631 C CA . ASN A 1 81 ? 14.022 -13.427 -4.299 1.00 90.38 81 ASN A CA 1
ATOM 632 C C . ASN A 1 81 ? 14.207 -13.264 -5.813 1.00 90.38 81 ASN A C 1
ATOM 634 O O . ASN A 1 81 ? 15.314 -12.991 -6.269 1.00 90.38 81 ASN A O 1
ATOM 638 N N . LEU A 1 82 ? 13.134 -13.390 -6.597 1.00 89.69 82 LEU A N 1
ATOM 639 C CA . LEU A 1 82 ? 13.198 -13.201 -8.046 1.00 89.69 82 LEU A CA 1
ATOM 640 C C . LEU A 1 82 ? 13.538 -11.751 -8.426 1.00 89.69 82 LEU A C 1
ATOM 642 O O . LEU A 1 82 ? 14.275 -11.543 -9.380 1.00 89.69 82 LEU A O 1
ATOM 646 N N . GLU A 1 83 ? 13.082 -10.759 -7.657 1.00 89.06 83 GLU A N 1
ATOM 647 C CA . GLU A 1 83 ? 13.451 -9.347 -7.852 1.00 89.06 83 GLU A CA 1
ATOM 648 C C . GLU A 1 83 ? 14.953 -9.078 -7.645 1.00 89.06 83 GLU A C 1
ATOM 650 O O . GLU A 1 83 ? 15.458 -8.074 -8.137 1.00 89.06 83 GLU A O 1
ATOM 655 N N . THR A 1 84 ? 15.684 -9.952 -6.938 1.00 90.81 84 THR A N 1
ATOM 656 C CA . THR A 1 84 ? 17.148 -9.816 -6.776 1.00 90.81 84 THR A CA 1
ATOM 657 C C . THR A 1 84 ? 17.958 -10.419 -7.922 1.00 90.81 84 THR A C 1
ATOM 659 O O . THR A 1 84 ? 19.173 -10.225 -7.975 1.00 90.81 84 THR A O 1
ATOM 662 N N . VAL A 1 85 ? 17.319 -11.163 -8.829 1.00 90.12 85 VAL A N 1
ATOM 663 C CA . VAL A 1 85 ? 18.002 -11.790 -9.963 1.00 90.12 85 VAL A CA 1
ATOM 664 C C . VAL A 1 85 ? 18.359 -10.721 -10.994 1.00 90.12 85 VAL A C 1
ATOM 666 O O . VAL A 1 85 ? 17.543 -9.867 -11.338 1.00 90.12 85 VAL A O 1
ATOM 669 N N . GLN A 1 86 ? 19.595 -10.774 -11.490 1.00 87.81 86 GLN A N 1
ATOM 670 C CA . GLN A 1 86 ? 20.071 -9.866 -12.528 1.00 87.81 86 GLN A CA 1
ATOM 671 C C . GLN A 1 86 ? 19.171 -9.948 -13.774 1.00 87.81 86 GLN A C 1
ATOM 673 O O . GLN A 1 86 ? 18.723 -11.029 -14.150 1.00 87.81 86 GLN A O 1
ATOM 678 N N . ASP A 1 87 ? 18.902 -8.794 -14.386 1.00 84.06 87 ASP A N 1
ATOM 679 C CA . ASP A 1 87 ? 18.060 -8.623 -15.581 1.00 84.06 87 ASP A CA 1
ATOM 680 C C . ASP A 1 87 ? 16.551 -8.865 -15.380 1.00 84.06 87 ASP A C 1
ATOM 682 O O . ASP A 1 87 ? 15.772 -8.823 -16.336 1.00 84.06 87 ASP A O 1
ATOM 686 N N . VAL A 1 88 ? 16.089 -9.024 -14.136 1.00 83.31 88 VAL A N 1
ATOM 687 C CA . VAL A 1 88 ? 14.655 -8.974 -13.827 1.00 83.31 88 VAL A CA 1
ATOM 688 C C . VAL A 1 88 ? 14.187 -7.520 -13.776 1.00 83.31 88 VAL A C 1
ATOM 690 O O . VAL A 1 88 ? 14.460 -6.789 -12.828 1.00 83.31 88 VAL A O 1
ATOM 693 N N . GLY A 1 89 ? 13.455 -7.099 -14.812 1.00 78.44 89 GLY A N 1
ATOM 694 C CA . GLY A 1 89 ? 12.925 -5.736 -14.913 1.00 78.44 89 GLY A CA 1
ATOM 695 C C . GLY A 1 89 ? 11.723 -5.468 -14.002 1.00 78.44 89 GLY A C 1
ATOM 696 O O . GLY A 1 89 ? 11.663 -4.435 -13.338 1.00 78.44 89 GLY A O 1
ATOM 697 N N . SER A 1 90 ? 10.748 -6.382 -13.957 1.00 82.81 90 SER A N 1
ATOM 698 C CA . SER A 1 90 ? 9.589 -6.260 -13.067 1.00 82.81 90 SER A CA 1
ATOM 699 C C . SER A 1 90 ? 8.913 -7.606 -12.804 1.00 82.81 90 SER A C 1
ATOM 701 O O . SER A 1 90 ? 8.970 -8.519 -13.627 1.00 82.81 90 SER A O 1
ATOM 703 N N . ILE A 1 91 ? 8.245 -7.716 -11.651 1.00 85.94 91 ILE A N 1
ATOM 704 C CA . ILE A 1 91 ? 7.401 -8.863 -11.301 1.00 85.94 91 ILE A CA 1
ATOM 705 C C . ILE A 1 91 ? 6.041 -8.354 -10.836 1.00 85.94 91 ILE A C 1
ATOM 707 O O . ILE A 1 91 ? 5.927 -7.638 -9.837 1.00 85.94 91 ILE A O 1
ATOM 711 N N . SER A 1 92 ? 4.991 -8.772 -11.538 1.00 85.31 92 SER A N 1
ATOM 712 C CA . SER A 1 92 ? 3.606 -8.510 -11.156 1.00 85.31 92 SER A CA 1
ATOM 713 C C . SER A 1 92 ? 2.976 -9.761 -10.540 1.00 85.31 92 SER A C 1
ATOM 715 O O . SER A 1 92 ? 3.222 -10.885 -10.971 1.00 85.31 92 SER A O 1
ATOM 717 N N . MET A 1 93 ? 2.173 -9.568 -9.491 1.00 84.75 93 MET A N 1
ATOM 718 C CA . MET 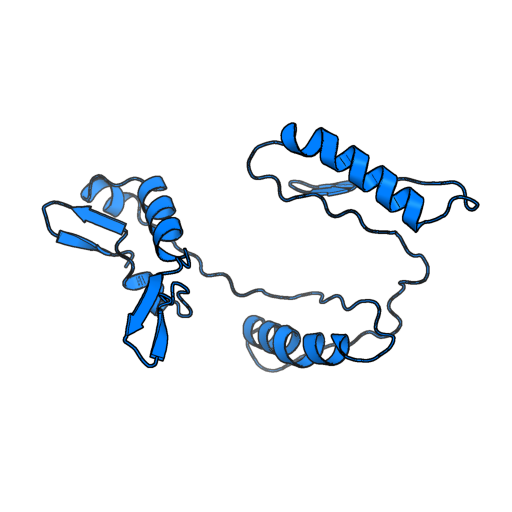A 1 93 ? 1.418 -10.645 -8.851 1.00 84.75 93 MET A CA 1
ATOM 719 C C . MET A 1 93 ? -0.068 -10.421 -9.094 1.00 84.75 93 MET A C 1
ATOM 721 O O . MET A 1 93 ? -0.613 -9.380 -8.727 1.00 84.75 93 MET A O 1
ATOM 725 N N . LEU A 1 94 ? -0.723 -11.415 -9.684 1.00 83.12 94 LEU A N 1
ATOM 726 C CA . LEU A 1 94 ? -2.161 -11.418 -9.937 1.00 83.12 94 LEU A CA 1
ATOM 727 C C . LEU A 1 94 ? -2.861 -12.323 -8.914 1.00 83.12 94 LEU A C 1
ATOM 729 O O . LEU A 1 94 ? -2.316 -13.345 -8.508 1.00 83.12 94 LEU A O 1
ATOM 733 N N . GLY A 1 95 ? -4.066 -11.943 -8.474 1.00 79.62 95 GLY A N 1
ATOM 734 C CA . GLY A 1 95 ? -4.850 -12.730 -7.507 1.00 79.62 95 GLY A CA 1
ATOM 735 C C . GLY A 1 95 ? -4.368 -12.650 -6.050 1.00 79.62 95 GLY A C 1
ATOM 736 O O . GLY A 1 95 ? -4.827 -13.419 -5.206 1.00 79.62 95 GLY A O 1
ATOM 737 N N . ALA A 1 96 ? -3.463 -11.718 -5.740 1.00 78.00 96 ALA A N 1
ATOM 738 C CA . ALA A 1 96 ? -2.964 -11.492 -4.390 1.00 78.00 96 ALA A CA 1
ATOM 739 C C . ALA A 1 96 ? -4.090 -11.064 -3.433 1.00 78.00 96 ALA A C 1
ATOM 741 O O . ALA A 1 96 ? -4.829 -10.115 -3.700 1.00 78.00 96 ALA A O 1
ATOM 742 N N . ARG A 1 97 ? -4.172 -11.708 -2.265 1.00 74.69 97 ARG A N 1
ATOM 743 C CA . ARG A 1 97 ? -5.015 -11.271 -1.147 1.00 74.69 97 ARG A CA 1
ATOM 744 C C . ARG A 1 97 ? -4.137 -10.697 -0.046 1.00 74.69 97 ARG A C 1
ATOM 746 O O . ARG A 1 97 ? -3.649 -11.420 0.823 1.00 74.69 97 ARG A O 1
ATOM 753 N N . THR A 1 98 ? -3.924 -9.385 -0.095 1.00 65.69 98 THR A N 1
ATOM 754 C CA . THR A 1 98 ? -3.117 -8.680 0.903 1.00 65.69 98 THR A CA 1
ATOM 755 C C . THR A 1 98 ? -3.755 -8.774 2.288 1.00 65.69 98 THR A C 1
ATOM 757 O O . THR A 1 98 ? -4.979 -8.808 2.461 1.00 65.69 98 THR A O 1
ATOM 760 N N . ARG A 1 99 ? -2.908 -8.857 3.317 1.00 65.12 99 ARG A N 1
ATOM 761 C CA . ARG A 1 99 ? -3.365 -8.897 4.705 1.00 65.12 99 ARG A CA 1
ATOM 762 C C . ARG A 1 99 ? -3.861 -7.511 5.115 1.00 65.12 99 ARG A C 1
ATOM 764 O O . ARG A 1 99 ? -3.056 -6.632 5.398 1.00 65.12 99 ARG A O 1
ATOM 771 N N . ALA A 1 100 ? -5.175 -7.361 5.221 1.00 64.81 100 ALA A N 1
ATOM 772 C CA . ALA A 1 100 ? -5.819 -6.223 5.866 1.00 64.81 100 ALA A CA 1
ATOM 773 C C . ALA A 1 100 ? -6.382 -6.631 7.236 1.00 64.81 100 ALA A C 1
ATOM 775 O O . ALA A 1 100 ? -6.873 -7.751 7.409 1.00 64.81 100 ALA A O 1
ATOM 776 N N . VAL A 1 101 ? -6.311 -5.720 8.207 1.00 71.06 101 VAL A N 1
ATOM 777 C CA . VAL A 1 101 ? -7.026 -5.838 9.484 1.00 71.06 101 VAL A CA 1
ATOM 778 C C . VAL A 1 101 ? -8.272 -4.970 9.379 1.00 71.06 101 VAL A C 1
ATOM 780 O O . VAL A 1 101 ? -8.166 -3.760 9.205 1.00 71.06 101 VAL A O 1
ATOM 783 N N . GLN A 1 102 ? -9.446 -5.593 9.456 1.00 72.12 102 GLN A N 1
ATOM 784 C CA . GLN A 1 102 ? -10.718 -4.882 9.466 1.00 72.12 102 GLN A CA 1
ATOM 785 C C . GLN A 1 102 ? -11.126 -4.603 10.911 1.00 72.12 102 GLN A C 1
ATOM 787 O O . GLN A 1 102 ? -11.240 -5.528 11.714 1.00 72.12 102 GLN A O 1
ATOM 792 N N . VAL A 1 103 ? -11.354 -3.329 11.224 1.00 77.00 103 VAL A N 1
ATOM 793 C CA . VAL A 1 103 ? -11.868 -2.885 12.521 1.00 77.00 103 VAL A CA 1
ATOM 794 C C . VAL A 1 103 ? -13.343 -2.542 12.346 1.00 77.00 103 VAL A C 1
ATOM 796 O O . VAL A 1 103 ? -13.679 -1.551 11.699 1.00 77.00 103 VAL A O 1
ATOM 799 N N . SER A 1 104 ? -14.219 -3.377 12.898 1.00 81.00 104 SER A N 1
ATOM 800 C CA . SER A 1 104 ? -15.665 -3.140 12.917 1.00 81.00 104 SER A CA 1
ATOM 801 C C . SER A 1 104 ? -16.054 -2.510 14.247 1.00 81.00 104 SER A C 1
ATOM 803 O O . SER A 1 104 ? -15.725 -3.050 15.299 1.00 81.00 104 SER A O 1
ATOM 805 N N . VAL A 1 105 ? -16.748 -1.373 14.203 1.00 83.62 105 VAL A N 1
ATOM 806 C CA . VAL A 1 105 ? -17.085 -0.593 15.400 1.00 83.62 105 VAL A CA 1
ATOM 807 C C . VAL A 1 105 ? -18.591 -0.618 15.652 1.00 83.62 105 VAL A C 1
ATOM 809 O O . VAL A 1 105 ? -19.382 -0.414 14.734 1.00 83.62 105 VAL A O 1
ATOM 812 N N . ASP A 1 106 ? -18.983 -0.835 16.907 1.00 86.06 106 ASP A N 1
ATOM 813 C CA . ASP A 1 106 ? -20.376 -0.788 17.353 1.00 86.06 106 ASP A CA 1
ATOM 814 C C . ASP A 1 106 ? -20.784 0.652 17.712 1.00 86.06 106 ASP A C 1
ATOM 816 O O . ASP A 1 106 ? -20.302 1.241 18.684 1.00 86.06 106 ASP A O 1
ATOM 820 N N . ILE A 1 107 ? -21.700 1.220 16.926 1.00 85.88 107 ILE A N 1
ATOM 821 C CA . ILE A 1 107 ? -22.182 2.600 17.088 1.00 85.88 107 ILE A CA 1
ATOM 822 C C . ILE A 1 107 ? -22.949 2.780 18.411 1.00 85.88 107 ILE A C 1
ATOM 824 O O . ILE A 1 107 ? -22.894 3.855 19.009 1.00 85.88 107 ILE A O 1
ATOM 828 N N . GLY A 1 108 ? -23.651 1.747 18.889 1.00 87.06 108 GLY A N 1
ATOM 829 C CA . GLY A 1 108 ? -24.374 1.782 20.160 1.00 87.06 108 GLY A CA 1
ATOM 830 C C . GLY A 1 108 ? -23.418 1.922 21.342 1.00 87.06 108 GLY A C 1
ATOM 831 O O . GLY A 1 108 ? -23.613 2.791 22.194 1.00 87.06 108 GLY A O 1
ATOM 832 N N . LYS A 1 109 ? -22.330 1.140 21.343 1.00 86.19 109 LYS A N 1
ATOM 833 C CA . LYS A 1 109 ? -21.268 1.257 22.355 1.00 86.19 109 LYS A CA 1
ATOM 834 C C . LYS A 1 109 ? -20.570 2.612 22.299 1.00 86.19 109 LYS A C 1
ATOM 836 O O . LYS A 1 109 ? -20.375 3.227 23.341 1.00 86.19 109 LYS A O 1
ATOM 841 N N . LEU A 1 110 ? -20.242 3.111 21.104 1.00 86.88 110 LEU A N 1
ATOM 842 C CA . LEU A 1 110 ? -19.629 4.436 20.962 1.00 86.88 110 LEU A CA 1
ATOM 843 C C . LEU A 1 110 ? -20.479 5.530 21.616 1.00 86.88 110 LEU A C 1
ATOM 845 O O . LEU A 1 110 ? -19.959 6.323 22.397 1.00 86.88 110 LEU A O 1
ATOM 849 N N . ARG A 1 111 ? -21.793 5.530 21.362 1.00 87.50 111 ARG A N 1
ATOM 850 C CA . ARG A 1 111 ? -22.722 6.496 21.968 1.00 87.50 111 ARG A CA 1
ATOM 851 C C . ARG A 1 111 ? -22.775 6.379 23.489 1.00 87.50 111 ARG A C 1
ATOM 853 O O . ARG A 1 111 ? -22.793 7.406 24.158 1.00 87.50 111 ARG A O 1
ATOM 860 N N . ALA A 1 112 ? -22.756 5.160 24.032 1.00 87.50 112 ALA A N 1
ATOM 861 C CA . ALA A 1 112 ? -22.745 4.935 25.479 1.00 87.50 112 ALA A CA 1
ATOM 862 C C . ALA A 1 112 ? -21.502 5.534 26.168 1.00 87.50 112 ALA A C 1
ATOM 864 O O . ALA A 1 112 ? -21.593 5.979 27.309 1.00 87.50 112 ALA A O 1
ATOM 865 N N . TYR A 1 113 ? -20.370 5.598 25.461 1.00 86.75 113 TYR A N 1
ATOM 866 C CA . TYR A 1 113 ? -19.129 6.222 25.933 1.00 86.75 113 TYR A CA 1
ATOM 867 C C . TYR A 1 113 ? -18.935 7.668 25.443 1.00 86.75 113 TYR A C 1
ATOM 869 O O . TYR A 1 113 ? -17.862 8.237 25.634 1.00 86.75 113 TYR A O 1
ATOM 877 N N . ASN A 1 114 ? -19.947 8.275 24.811 1.00 86.44 114 ASN A N 1
ATOM 878 C CA . ASN A 1 114 ? -19.868 9.607 24.204 1.00 86.44 114 ASN A CA 1
ATOM 879 C C . ASN A 1 114 ? -18.689 9.768 23.214 1.00 86.44 114 ASN A C 1
ATOM 881 O O . ASN A 1 114 ? -18.031 10.806 23.174 1.00 86.44 114 ASN A O 1
ATOM 885 N N . LEU A 1 115 ? -18.409 8.717 22.437 1.00 86.88 115 LEU A N 1
ATOM 886 C CA . LEU A 1 115 ? -17.342 8.657 21.436 1.00 86.88 115 LEU A CA 1
ATOM 887 C C . LEU A 1 115 ? -17.901 8.708 20.015 1.00 86.88 115 LEU A C 1
ATOM 889 O O . LEU A 1 115 ? -19.022 8.277 19.739 1.00 86.88 115 LEU A O 1
ATOM 893 N N . THR A 1 116 ? -17.078 9.186 19.087 1.00 87.69 116 THR A N 1
ATOM 894 C CA . THR A 1 116 ? -17.369 9.205 17.652 1.00 87.69 116 THR A CA 1
ATOM 895 C C . THR A 1 116 ? -16.489 8.216 16.888 1.00 87.69 116 THR A C 1
ATOM 897 O O . THR A 1 116 ? -15.449 7.763 17.367 1.00 87.69 116 THR A O 1
ATOM 900 N N . ILE A 1 117 ? -16.875 7.901 15.648 1.00 85.31 117 ILE A N 1
ATOM 901 C CA . ILE A 1 117 ? -16.030 7.095 14.754 1.00 85.31 117 ILE A CA 1
ATOM 902 C C . ILE A 1 117 ? -14.687 7.784 14.455 1.00 85.31 117 ILE A C 1
ATOM 904 O O . ILE A 1 117 ? -13.672 7.119 14.249 1.00 85.31 117 ILE A O 1
ATOM 908 N N . ASP A 1 118 ? -14.660 9.119 14.479 1.00 86.00 118 ASP A N 1
ATOM 909 C CA . ASP A 1 118 ? -13.440 9.892 14.268 1.00 86.00 118 ASP A CA 1
ATOM 910 C C . ASP A 1 118 ? -12.459 9.744 15.441 1.00 86.00 118 ASP A C 1
ATOM 912 O O . ASP A 1 118 ? -11.247 9.718 15.223 1.00 86.00 118 ASP A O 1
ATOM 916 N N . ASP A 1 119 ? -12.953 9.547 16.667 1.00 85.12 119 ASP A N 1
ATOM 917 C CA . ASP A 1 119 ? -12.106 9.267 17.833 1.00 85.12 119 ASP A CA 1
ATOM 918 C C . ASP A 1 119 ? -11.399 7.917 17.697 1.00 85.12 119 ASP A C 1
ATOM 920 O O . ASP A 1 119 ? -10.197 7.818 17.954 1.00 85.12 119 ASP A O 1
ATOM 924 N N . VAL A 1 120 ? -12.106 6.899 17.190 1.00 84.00 120 VAL A N 1
ATOM 925 C CA . VAL A 1 120 ? -11.515 5.590 16.867 1.00 84.00 120 VAL A CA 1
ATOM 926 C C . VAL A 1 120 ? -10.449 5.731 15.781 1.00 84.00 120 VAL A C 1
ATOM 928 O O . VAL A 1 120 ? -9.337 5.225 15.935 1.00 84.00 120 VAL A O 1
ATOM 931 N N . ARG A 1 121 ? -10.743 6.472 14.704 1.00 83.12 121 ARG A N 1
ATOM 932 C CA . ARG A 1 121 ? -9.786 6.738 13.618 1.00 83.12 121 ARG A CA 1
ATOM 933 C C . ARG A 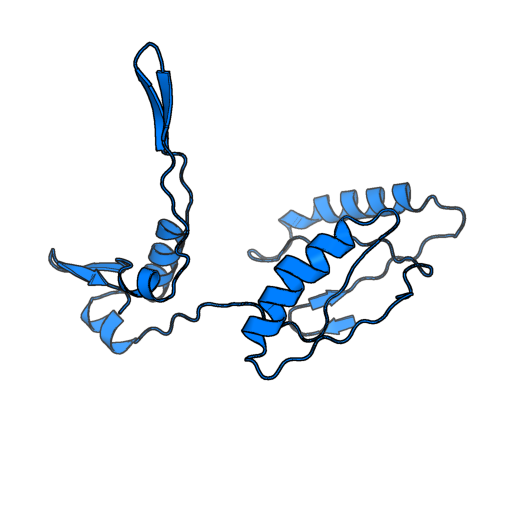1 121 ? -8.530 7.451 14.131 1.00 83.12 121 ARG A C 1
ATOM 935 O O . ARG A 1 121 ? -7.414 7.061 13.787 1.00 83.12 121 ARG A O 1
ATOM 942 N N . LYS A 1 122 ? -8.692 8.475 14.974 1.00 83.69 122 LYS A N 1
ATOM 943 C CA . LYS A 1 122 ? -7.586 9.207 15.612 1.00 83.69 122 LYS A CA 1
ATOM 944 C C . LYS A 1 122 ? -6.777 8.314 16.549 1.00 83.69 122 LYS A C 1
ATOM 946 O O . LYS A 1 122 ? -5.553 8.416 16.563 1.00 83.69 122 LYS A O 1
ATOM 951 N N . ALA A 1 123 ? -7.422 7.444 17.325 1.00 81.94 123 ALA A N 1
ATOM 952 C CA . ALA A 1 123 ? -6.737 6.496 18.202 1.00 81.94 123 ALA A CA 1
ATOM 953 C C . ALA A 1 123 ? -5.876 5.503 17.403 1.00 81.94 123 ALA A C 1
ATOM 955 O O . ALA A 1 123 ? -4.677 5.395 17.659 1.00 81.94 123 ALA A O 1
ATOM 956 N N . LEU A 1 124 ? -6.443 4.894 16.355 1.00 7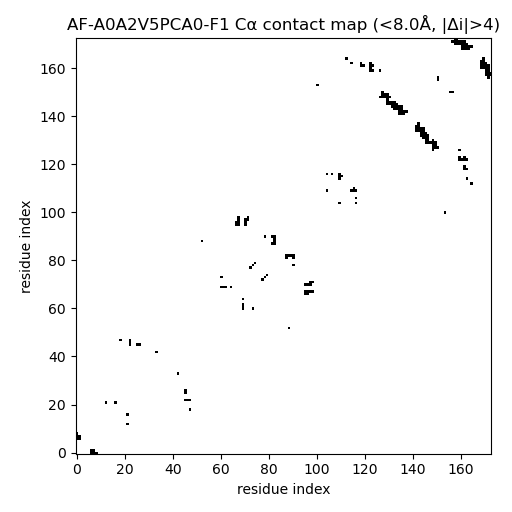8.75 124 LEU A N 1
ATOM 957 C CA . LEU A 1 124 ? -5.715 4.011 15.436 1.00 78.75 124 LEU A CA 1
ATOM 958 C C . LEU A 1 124 ? -4.516 4.715 14.782 1.00 78.75 124 LEU A C 1
ATOM 960 O O . LEU A 1 124 ? -3.424 4.151 14.725 1.00 78.75 124 LEU A O 1
ATOM 964 N N . GLY A 1 125 ? -4.691 5.964 14.337 1.00 74.19 125 GLY A N 1
ATOM 965 C CA . GLY A 1 125 ? -3.607 6.762 13.761 1.00 74.19 125 GLY A CA 1
ATOM 966 C C . GLY A 1 125 ? -2.487 7.076 14.758 1.00 74.19 125 GLY A C 1
ATOM 967 O O . GLY A 1 125 ? -1.315 6.974 14.408 1.00 74.19 125 GLY A O 1
ATOM 968 N N . ARG A 1 126 ? -2.827 7.411 16.011 1.00 71.69 126 ARG A N 1
ATOM 969 C CA . ARG A 1 126 ? -1.849 7.736 17.066 1.00 71.69 126 ARG A CA 1
ATOM 970 C C . ARG A 1 126 ? -0.991 6.544 17.484 1.00 71.69 126 ARG A C 1
ATOM 972 O O . ARG A 1 126 ? 0.193 6.725 17.742 1.00 71.69 126 ARG A O 1
ATOM 979 N N . GLN A 1 127 ? -1.570 5.349 17.559 1.00 65.38 127 GLN A N 1
ATOM 980 C CA . GLN A 1 127 ? -0.857 4.149 18.015 1.00 65.38 127 GLN A CA 1
ATOM 981 C C . GLN A 1 127 ? -0.124 3.392 16.909 1.00 65.38 127 GLN A C 1
ATOM 983 O O . GLN A 1 127 ? 0.764 2.612 17.230 1.00 65.38 127 GLN A O 1
ATOM 988 N N . ASN A 1 128 ? -0.443 3.640 15.635 1.00 58.78 128 ASN A N 1
ATOM 989 C CA . ASN A 1 128 ? 0.305 3.095 14.498 1.00 58.78 128 ASN A CA 1
ATOM 990 C C . ASN A 1 128 ? 1.447 4.025 14.026 1.00 58.78 128 ASN A C 1
ATOM 992 O O . ASN A 1 128 ? 2.042 3.795 12.972 1.00 58.78 128 ASN A O 1
ATOM 996 N N . LEU A 1 129 ? 1.746 5.090 14.782 1.00 53.75 129 LEU A N 1
ATOM 997 C CA . LEU A 1 129 ? 2.874 5.986 14.533 1.00 53.75 129 LEU A CA 1
ATOM 998 C C . LEU A 1 129 ? 4.142 5.437 15.181 1.00 53.75 129 LEU A C 1
ATOM 1000 O O . LEU A 1 129 ? 4.208 5.173 16.380 1.00 53.75 129 LEU A O 1
ATOM 1004 N N . GLU A 1 130 ? 5.185 5.318 14.372 1.00 50.09 130 GLU A N 1
ATOM 1005 C CA . GLU A 1 130 ? 6.521 5.012 14.849 1.00 50.09 130 GLU A CA 1
ATOM 1006 C C . GLU A 1 130 ? 7.246 6.322 15.164 1.00 50.09 130 GLU A C 1
ATOM 1008 O O . GLU A 1 130 ? 7.750 7.002 14.272 1.00 50.09 130 GLU A O 1
ATOM 1013 N N . VAL A 1 131 ? 7.236 6.713 16.437 1.00 49.16 131 VAL A N 1
ATOM 1014 C CA . VAL A 1 131 ? 7.864 7.959 16.890 1.00 49.16 131 VAL A CA 1
ATOM 1015 C C . VAL A 1 131 ? 9.296 7.655 17.352 1.00 49.16 131 VAL A C 1
ATOM 1017 O O . VAL A 1 131 ? 9.485 6.772 18.191 1.00 49.16 131 VAL A O 1
ATOM 1020 N N . PRO A 1 132 ? 10.332 8.350 16.845 1.00 46.72 132 PRO A N 1
ATOM 1021 C CA . PRO A 1 132 ? 11.679 8.208 17.384 1.00 46.72 132 PRO A CA 1
ATOM 1022 C C . PRO A 1 132 ? 11.698 8.678 18.846 1.00 46.72 132 PRO A C 1
ATOM 1024 O O . PRO A 1 132 ? 11.341 9.815 19.139 1.00 46.72 132 PRO A O 1
ATOM 1027 N N . GLY A 1 133 ? 12.121 7.809 19.767 1.00 49.16 133 GLY A N 1
ATOM 1028 C CA . GLY A 1 133 ? 12.097 8.058 21.216 1.00 49.16 133 GLY A CA 1
ATOM 1029 C C . GLY A 1 133 ? 13.232 8.948 21.736 1.00 49.16 133 GLY A C 1
ATOM 1030 O O . GLY A 1 133 ? 13.335 9.156 22.942 1.00 49.16 133 GLY A O 1
ATOM 1031 N N . GLY A 1 134 ? 14.084 9.472 20.850 1.00 50.12 134 GLY A N 1
ATOM 1032 C CA . GLY A 1 134 ? 15.261 10.270 21.202 1.00 50.12 134 GLY A CA 1
ATOM 1033 C C . GLY A 1 134 ? 16.538 9.442 21.407 1.00 50.12 134 GLY A C 1
ATOM 1034 O O . GLY A 1 134 ? 16.569 8.225 21.210 1.00 50.12 134 GLY A O 1
ATOM 1035 N N . ARG A 1 135 ? 17.632 10.129 21.759 1.00 47.44 135 ARG A N 1
ATOM 1036 C CA . ARG A 1 135 ? 18.960 9.540 22.019 1.00 47.44 135 ARG A CA 1
ATOM 1037 C C . ARG A 1 135 ? 19.255 9.639 23.513 1.00 47.44 135 ARG A C 1
ATOM 1039 O O . ARG A 1 135 ? 19.183 10.732 24.072 1.00 47.44 135 ARG A O 1
ATOM 1046 N N . LEU A 1 136 ? 19.587 8.518 24.153 1.00 47.69 136 LEU A N 1
ATOM 1047 C CA . LEU A 1 136 ? 20.045 8.494 25.541 1.00 47.69 136 LEU A CA 1
ATOM 1048 C C . LEU A 1 136 ? 21.579 8.435 25.554 1.00 47.69 136 LEU A C 1
ATOM 1050 O O . LEU A 1 136 ? 22.177 7.434 25.155 1.00 47.69 136 LEU A O 1
ATOM 1054 N N . ASN A 1 137 ? 22.217 9.513 26.010 1.00 46.97 137 ASN A N 1
ATOM 1055 C CA . ASN A 1 137 ? 23.671 9.595 26.126 1.00 46.97 137 ASN A CA 1
ATOM 1056 C C . ASN A 1 137 ? 24.115 9.153 27.527 1.00 46.97 137 ASN A C 1
ATOM 1058 O O . ASN A 1 137 ? 24.090 9.949 28.463 1.00 46.97 137 ASN A O 1
ATOM 1062 N N . GLN A 1 138 ? 24.566 7.906 27.675 1.00 52.88 138 GLN A N 1
ATOM 1063 C CA . GLN A 1 138 ? 25.313 7.449 28.852 1.00 52.88 138 GLN A CA 1
ATOM 1064 C C . GLN A 1 138 ? 26.748 7.157 28.422 1.00 52.88 138 GLN A C 1
ATOM 1066 O O . GLN A 1 138 ? 26.992 6.142 27.791 1.00 52.88 138 GLN A O 1
ATOM 1071 N N . ARG A 1 139 ? 27.740 8.000 28.730 1.00 52.59 139 ARG A N 1
ATOM 1072 C CA . ARG A 1 139 ? 29.145 7.667 28.398 1.00 52.59 139 ARG A CA 1
ATOM 1073 C C . ARG A 1 139 ? 29.512 6.310 29.041 1.00 52.59 139 ARG A C 1
ATOM 1075 O O . ARG A 1 139 ? 29.304 6.198 30.248 1.00 52.59 139 ARG A O 1
ATOM 1082 N N . PRO A 1 140 ? 30.028 5.291 28.312 1.00 53.97 140 PRO A N 1
ATOM 1083 C CA . PRO A 1 140 ? 30.590 5.277 26.950 1.00 53.97 140 PRO A CA 1
ATOM 1084 C C . PRO A 1 140 ? 29.671 4.703 25.837 1.00 53.97 140 PRO A C 1
ATOM 1086 O O . PRO A 1 140 ? 30.171 4.292 24.793 1.00 53.97 140 PRO A O 1
ATOM 1089 N N . ARG A 1 141 ? 28.349 4.619 26.027 1.00 47.56 141 ARG A N 1
ATOM 1090 C CA . ARG A 1 141 ? 27.388 4.061 25.059 1.00 47.56 141 ARG A CA 1
ATOM 1091 C C . ARG A 1 141 ? 26.251 5.026 24.726 1.00 47.56 141 ARG A C 1
ATOM 1093 O O . ARG A 1 141 ? 25.519 5.511 25.582 1.00 47.56 141 ARG A O 1
ATOM 1100 N N . GLU A 1 142 ? 26.065 5.242 23.437 1.00 46.56 142 GLU A N 1
ATOM 1101 C CA . GLU A 1 142 ? 24.893 5.924 22.916 1.00 46.56 142 GLU A CA 1
ATOM 1102 C C . GLU A 1 142 ? 23.787 4.897 22.649 1.00 46.56 142 GLU A C 1
ATOM 1104 O O . GLU A 1 142 ? 23.985 3.958 21.877 1.00 46.56 142 GLU A O 1
ATOM 1109 N N . LEU A 1 143 ? 22.636 5.045 23.312 1.00 51.16 143 LEU A N 1
ATOM 1110 C CA . LEU A 1 143 ? 21.470 4.193 23.080 1.00 51.16 143 LEU A CA 1
ATOM 1111 C C . LEU A 1 143 ? 20.419 4.976 22.289 1.00 51.16 143 LEU A C 1
ATOM 1113 O O . LEU A 1 143 ? 19.858 5.963 22.770 1.00 51.16 143 LEU A O 1
ATOM 1117 N N . VAL A 1 144 ? 20.130 4.514 21.074 1.00 48.41 144 VAL A N 1
ATOM 1118 C CA . VAL A 1 144 ? 18.982 4.992 20.299 1.00 48.41 144 VAL A CA 1
ATOM 1119 C C . VAL A 1 144 ? 17.745 4.265 20.812 1.00 48.41 144 VAL A C 1
ATOM 1121 O O . VAL A 1 144 ? 17.633 3.047 20.670 1.00 48.41 144 VAL A O 1
ATOM 1124 N N . VAL A 1 145 ? 16.819 5.002 21.423 1.00 47.31 145 VAL A N 1
ATOM 1125 C CA . VAL A 1 145 ? 15.564 4.438 21.926 1.00 47.31 145 VAL A CA 1
ATOM 1126 C C . VAL A 1 145 ? 14.496 4.618 20.851 1.00 47.31 145 VAL A C 1
ATOM 1128 O O . VAL A 1 145 ? 14.185 5.736 20.439 1.00 47.31 145 VAL A O 1
ATOM 1131 N N . ARG A 1 146 ? 13.920 3.510 20.379 1.00 43.84 146 ARG A N 1
ATOM 1132 C CA . ARG A 1 146 ? 12.785 3.499 19.446 1.00 43.84 146 ARG A CA 1
ATOM 1133 C C . ARG A 1 146 ? 11.611 2.808 20.120 1.00 43.84 146 ARG A C 1
ATOM 1135 O O . ARG A 1 146 ? 11.759 1.697 20.623 1.00 43.84 146 ARG A O 1
ATOM 1142 N N . THR A 1 147 ? 10.445 3.440 20.112 1.00 47.84 147 THR A N 1
ATOM 1143 C CA . THR A 1 147 ? 9.197 2.768 20.467 1.00 47.84 147 THR A CA 1
ATOM 1144 C C . THR A 1 147 ? 8.726 1.959 19.260 1.00 47.84 147 THR A C 1
ATOM 1146 O O . THR A 1 147 ? 8.539 2.488 18.165 1.00 47.84 147 THR A O 1
ATOM 1149 N N . LEU A 1 148 ? 8.573 0.644 19.436 1.00 46.44 148 LEU A N 1
ATOM 1150 C CA . LEU A 1 148 ? 8.023 -0.243 18.410 1.00 46.44 148 LEU A CA 1
ATOM 1151 C C . LEU A 1 148 ? 6.513 0.022 18.290 1.00 46.44 148 LEU A C 1
ATOM 1153 O O . LEU A 1 148 ? 5.718 -0.564 19.015 1.00 46.44 148 LEU A O 1
ATOM 1157 N N . GLY A 1 149 ? 6.120 0.931 17.395 1.00 50.34 149 GLY A N 1
ATOM 1158 C CA . GLY A 1 149 ? 4.717 1.327 17.184 1.00 50.34 149 GL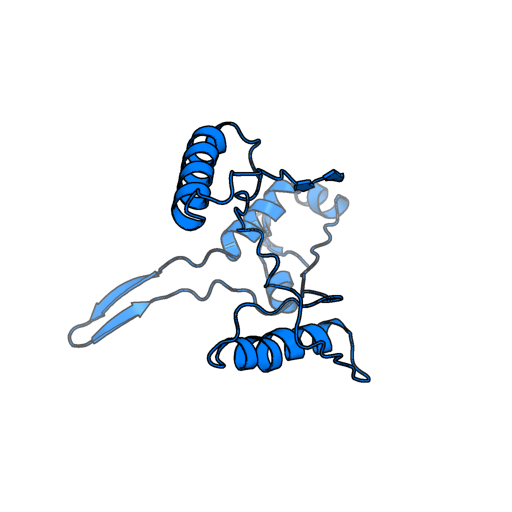Y A CA 1
ATOM 1159 C C . GLY A 1 149 ? 3.905 0.398 16.270 1.00 50.34 149 GLY A C 1
ATOM 1160 O O . GLY A 1 149 ? 2.728 0.641 16.030 1.00 50.34 149 GLY A O 1
ATOM 1161 N N . ARG A 1 150 ? 4.497 -0.666 15.712 1.00 55.91 150 ARG A N 1
ATOM 1162 C CA . ARG A 1 150 ? 3.786 -1.534 14.757 1.00 55.91 150 ARG A CA 1
ATOM 1163 C C . ARG A 1 150 ? 3.019 -2.640 15.471 1.00 55.91 150 ARG A C 1
ATOM 1165 O O . ARG A 1 150 ? 3.607 -3.619 15.926 1.00 55.91 150 ARG A O 1
ATOM 1172 N N . MET A 1 151 ? 1.692 -2.532 15.482 1.00 63.69 151 MET A N 1
ATOM 1173 C CA . MET A 1 151 ? 0.814 -3.629 15.886 1.00 63.69 151 MET A CA 1
ATOM 1174 C C . MET A 1 151 ? 0.833 -4.737 14.827 1.00 63.69 151 MET A C 1
ATOM 1176 O O . MET A 1 151 ? 0.236 -4.625 13.759 1.00 63.69 151 MET A O 1
ATOM 1180 N N . GLN A 1 152 ? 1.557 -5.822 15.104 1.00 61.31 152 GLN A N 1
ATOM 1181 C CA . GLN A 1 152 ? 1.744 -6.914 14.139 1.00 61.31 152 GLN A CA 1
ATOM 1182 C C . GLN A 1 152 ? 0.591 -7.930 14.164 1.00 61.31 152 GLN A C 1
ATOM 1184 O O . GLN A 1 152 ? 0.298 -8.580 13.154 1.00 61.31 152 GLN A O 1
ATOM 1189 N N . THR A 1 153 ? -0.109 -8.052 15.294 1.00 66.56 153 THR A N 1
ATOM 1190 C CA . THR A 1 153 ? -1.137 -9.079 15.512 1.00 66.56 153 THR A CA 1
ATOM 1191 C C . THR A 1 153 ? -2.514 -8.462 15.715 1.00 66.56 153 THR A C 1
ATOM 1193 O O . THR A 1 153 ? -2.622 -7.375 16.268 1.00 66.56 153 THR A O 1
ATOM 1196 N N . VAL A 1 154 ? -3.572 -9.182 15.319 1.00 69.38 154 VAL A N 1
ATOM 1197 C CA . VAL A 1 154 ? -4.968 -8.770 15.571 1.00 69.38 154 VAL A CA 1
ATOM 1198 C C . VAL A 1 154 ? -5.214 -8.573 17.068 1.00 69.38 154 VAL A C 1
ATOM 1200 O O . VAL A 1 154 ? -5.879 -7.626 17.463 1.00 69.38 154 VAL A O 1
ATOM 1203 N N . LYS A 1 155 ? -4.608 -9.416 17.913 1.00 73.75 155 LYS A N 1
ATOM 1204 C CA . LYS A 1 155 ? -4.733 -9.317 19.369 1.00 73.75 155 LYS A CA 1
ATOM 1205 C C . LYS A 1 155 ? -4.220 -7.978 19.904 1.00 73.75 155 LYS A C 1
ATOM 1207 O O . LYS A 1 155 ? -4.864 -7.400 20.765 1.00 73.75 155 LYS A O 1
ATOM 1212 N N . SER A 1 156 ? -3.131 -7.456 19.337 1.00 69.88 156 SER A N 1
ATOM 1213 C CA . SER A 1 156 ? -2.597 -6.142 19.709 1.00 69.88 156 SER A CA 1
ATOM 1214 C C . SER A 1 156 ? -3.608 -5.013 19.475 1.00 69.88 156 SER A C 1
ATOM 1216 O O . SER A 1 156 ? -3.647 -4.077 20.266 1.00 69.88 156 SER A O 1
ATOM 1218 N N . PHE A 1 157 ? -4.463 -5.118 18.447 1.00 72.88 157 PHE A N 1
ATOM 1219 C CA . PHE A 1 157 ? -5.504 -4.117 18.186 1.00 72.88 157 PHE A CA 1
ATOM 1220 C C . PHE A 1 157 ? -6.597 -4.114 19.260 1.00 72.88 157 PHE A C 1
ATOM 1222 O O . PHE A 1 157 ? -7.148 -3.059 19.540 1.00 72.88 157 PHE A O 1
ATOM 1229 N N . ASN A 1 158 ? -6.890 -5.245 19.907 1.00 75.56 158 ASN A N 1
ATOM 1230 C CA . ASN A 1 158 ? -7.927 -5.312 20.948 1.00 75.56 158 ASN A CA 1
ATOM 1231 C C . ASN A 1 158 ? -7.530 -4.570 22.232 1.00 75.56 158 ASN A C 1
ATOM 1233 O O . ASN A 1 158 ? -8.397 -4.077 22.951 1.00 75.56 158 ASN A O 1
ATOM 1237 N N . ASP A 1 159 ? -6.227 -4.475 22.498 1.00 77.50 159 ASP A N 1
ATOM 1238 C CA . ASP A 1 159 ? -5.668 -3.765 23.653 1.00 77.50 159 ASP A CA 1
ATOM 1239 C C . ASP A 1 159 ? -5.446 -2.268 23.359 1.00 77.50 159 ASP A C 1
ATOM 1241 O O . ASP A 1 159 ? -4.917 -1.525 24.189 1.00 77.50 159 ASP A O 1
ATOM 1245 N N . LEU A 1 160 ? -5.872 -1.803 22.179 1.00 77.50 160 LEU A N 1
ATOM 1246 C CA . LEU A 1 160 ? -5.792 -0.406 21.787 1.00 77.50 160 LEU A CA 1
ATOM 1247 C C . LEU A 1 160 ? -6.779 0.436 22.598 1.00 77.50 160 LEU A C 1
ATOM 1249 O O . LEU A 1 160 ? -7.988 0.211 22.558 1.00 77.50 160 LEU A O 1
ATOM 1253 N N . ILE A 1 161 ? -6.252 1.432 23.307 1.00 79.81 161 ILE A N 1
ATOM 1254 C CA . ILE A 1 161 ? -7.055 2.407 24.048 1.00 79.81 161 ILE A CA 1
ATOM 1255 C C . ILE A 1 161 ? -7.596 3.443 23.062 1.00 79.81 161 ILE A C 1
ATOM 1257 O O . ILE A 1 161 ? -6.837 4.218 22.481 1.00 79.81 161 ILE A O 1
ATOM 1261 N N . VAL A 1 162 ? -8.915 3.467 22.901 1.00 81.06 162 VAL A N 1
ATOM 1262 C CA . VAL A 1 162 ? -9.632 4.409 22.037 1.00 81.06 162 VAL A CA 1
ATOM 1263 C C . VAL A 1 162 ? -9.778 5.766 22.727 1.00 81.06 162 VAL A C 1
ATOM 1265 O O . VAL A 1 162 ? -9.492 6.805 22.129 1.00 81.06 162 VAL A O 1
ATOM 1268 N N . ALA A 1 163 ? -10.193 5.764 23.996 1.00 79.69 163 ALA A N 1
ATOM 1269 C CA . ALA A 1 163 ? -10.408 6.966 24.798 1.00 79.69 163 ALA A CA 1
ATOM 1270 C C . ALA A 1 163 ? -10.391 6.650 26.301 1.00 79.69 163 ALA A C 1
ATOM 1272 O O . ALA A 1 163 ? -10.422 5.489 26.695 1.00 79.69 163 ALA A O 1
ATOM 1273 N N . ASN A 1 164 ? -10.383 7.686 27.142 1.00 80.94 164 ASN A N 1
ATOM 1274 C CA . ASN A 1 164 ? -10.671 7.561 28.571 1.00 80.94 164 ASN A CA 1
ATOM 1275 C C . ASN A 1 164 ? -12.062 8.137 28.842 1.00 80.94 164 ASN A C 1
ATOM 1277 O O . ASN A 1 164 ? -12.301 9.310 28.558 1.00 80.94 164 ASN A O 1
ATOM 1281 N N . PHE A 1 165 ? -12.960 7.332 29.405 1.00 77.81 165 PHE A N 1
ATOM 1282 C CA . PHE A 1 165 ? -14.304 7.752 29.793 1.00 77.81 165 PHE A CA 1
ATOM 1283 C C . PHE A 1 165 ? -14.456 7.613 31.309 1.00 77.81 165 PHE A C 1
ATOM 1285 O O . PHE A 1 165 ? -14.223 6.540 31.858 1.00 77.81 165 PHE A O 1
ATOM 1292 N N . ALA A 1 166 ? -14.795 8.708 31.998 1.00 76.44 166 ALA A N 1
ATOM 1293 C CA . ALA A 1 166 ? -14.942 8.747 33.461 1.00 76.44 166 ALA A CA 1
ATOM 1294 C C . ALA A 1 166 ? -13.739 8.159 34.244 1.00 76.44 166 ALA A C 1
ATOM 1296 O O . ALA A 1 166 ? -13.905 7.506 35.270 1.00 76.44 166 ALA A O 1
ATOM 1297 N N . GLY A 1 167 ? -12.513 8.371 33.746 1.00 77.31 167 GLY A N 1
ATOM 1298 C CA . GLY A 1 167 ? -11.282 7.865 34.367 1.00 77.31 167 GLY A CA 1
ATOM 1299 C C . GLY A 1 167 ? -10.956 6.397 34.065 1.00 77.31 167 GLY A C 1
ATOM 1300 O O . GLY A 1 167 ? -9.925 5.911 34.525 1.00 77.31 167 GLY A O 1
ATOM 1301 N N . GLN A 1 168 ? -11.779 5.701 33.275 1.00 82.12 168 GLN A N 1
ATOM 1302 C CA . GLN A 1 168 ? -11.512 4.336 32.824 1.00 82.12 168 GLN A CA 1
ATOM 1303 C C . GLN A 1 168 ? -11.106 4.300 31.341 1.00 82.12 168 GLN A C 1
ATOM 1305 O O . GLN A 1 168 ? -11.746 4.961 30.514 1.00 82.12 168 GLN A O 1
ATOM 1310 N N . PRO A 1 169 ? -10.069 3.524 30.978 1.00 83.06 169 PRO A N 1
ATOM 1311 C CA . PRO A 1 169 ? -9.688 3.340 29.586 1.00 83.06 169 PRO A CA 1
ATOM 1312 C C . PRO A 1 169 ? -10.727 2.492 28.844 1.00 83.06 169 PRO A C 1
ATOM 1314 O O . PRO A 1 169 ? -11.088 1.394 29.270 1.00 83.06 169 PRO A O 1
ATOM 1317 N N . VAL A 1 170 ? -11.179 3.001 27.701 1.00 82.50 170 VAL A N 1
ATOM 1318 C CA . VAL A 1 170 ? -12.047 2.303 26.750 1.00 82.50 170 VAL A CA 1
ATOM 1319 C C . VAL A 1 170 ? -11.164 1.675 25.681 1.00 82.50 170 VAL A C 1
ATOM 1321 O O . VAL A 1 170 ? -10.442 2.374 24.967 1.00 82.50 170 VAL A O 1
ATOM 1324 N N . TYR A 1 171 ? -11.219 0.352 25.583 1.00 84.88 171 TYR A N 1
ATOM 1325 C CA . TYR A 1 171 ? -10.448 -0.438 24.626 1.00 84.88 171 TYR A CA 1
ATOM 1326 C C . TYR A 1 171 ? -11.246 -0.700 23.344 1.00 84.88 171 TYR A C 1
ATOM 1328 O O . TYR A 1 171 ? -12.468 -0.586 23.343 1.00 84.88 171 TYR A O 1
ATOM 1336 N N . LEU A 1 172 ? -10.562 -1.084 22.265 1.00 78.44 172 LEU A N 1
ATOM 1337 C CA . LEU A 1 172 ? -11.180 -1.357 20.960 1.00 78.44 172 LEU A CA 1
ATOM 1338 C C . LEU A 1 172 ? -12.041 -2.640 20.915 1.00 78.44 172 LEU A C 1
ATOM 1340 O O . LEU A 1 172 ? -12.791 -2.832 19.962 1.00 78.44 172 LEU A O 1
ATOM 1344 N N . LYS A 1 173 ? -11.914 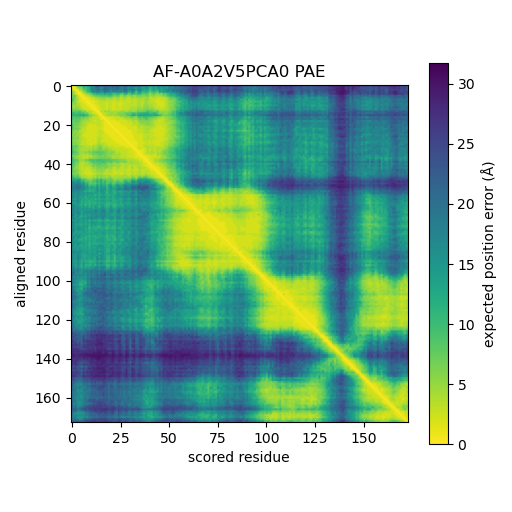-3.522 21.910 1.00 78.50 173 LYS A N 1
ATOM 1345 C CA . LYS A 1 173 ? -12.578 -4.837 21.978 1.00 78.50 173 LYS A CA 1
ATOM 1346 C C . LYS A 1 173 ? -14.105 -4.812 22.158 1.00 78.50 173 LYS A C 1
ATOM 1348 O O . LYS A 1 173 ? -14.652 -3.881 22.790 1.00 78.50 173 LYS A O 1
#

Secondary structure (DSSP, 8-state):
-EETTEE-------TTS-HHHHHHHHHHHHHHHGGGSPTTPPPPP-----TT-S-S-------SS-HHHHHHHIIIIIIHHHHTSTT------SS-----------HHHHHHTT--HHHHHHHHHHHT---EEEEEEETTEEEEEE------SHHHHHT-EEEEETTEEEE--

Nearest PDB structures (foldseek):
  3t53-assembly1_A  TM=7.584E-01  e=1.979E-06  Escherichia coli K-12
  3t56-assembly1_A  TM=7.671E-01  e=2.410E-06  Escherichia coli K-12
  4dop-assembly1_A  TM=7.495E-01  e=2.113E-06  Escherichia coli K-12
  4dnr-assembly1_A  TM=7.737E-01  e=8.963E-06  Escherichia coli K-12
  4dnt-assembly1_A  TM=7.548E-01  e=7.360E-06  Escherichia coli K-12

Radius of gyration: 23.49 Å; Cα contacts (8 Å, |Δi|>4): 121; chains: 1; bounding box: 55×48×66 Å

pLDDT: mean 77.35, std 13.69, range [43.84, 92.38]